Protein AF-A0A948FVR3-F1 (afdb_monomer_lite)

Structure (mmCIF, N/CA/C/O backbone):
data_AF-A0A948FVR3-F1
#
_entry.id   AF-A0A948FVR3-F1
#
loop_
_atom_site.group_PDB
_atom_site.id
_atom_site.type_symbol
_atom_site.label_atom_id
_atom_site.label_alt_id
_atom_site.label_comp_id
_atom_site.label_asym_id
_atom_site.label_entity_id
_atom_site.label_seq_id
_atom_site.pdbx_PDB_ins_code
_atom_site.Cartn_x
_atom_site.Cartn_y
_atom_site.Cartn_z
_atom_site.occupancy
_atom_site.B_iso_or_equiv
_atom_site.auth_seq_id
_atom_site.auth_comp_id
_atom_site.auth_asym_id
_atom_site.auth_atom_id
_atom_site.pdbx_PDB_model_num
ATOM 1 N N . MET A 1 1 ? 4.540 -11.660 16.509 1.00 77.12 1 MET A N 1
ATOM 2 C CA . MET A 1 1 ? 5.007 -12.139 15.190 1.00 77.12 1 MET A CA 1
ATOM 3 C C . MET A 1 1 ? 4.420 -11.217 14.140 1.00 77.12 1 MET A C 1
ATOM 5 O O . MET A 1 1 ? 3.215 -11.006 14.165 1.00 77.12 1 MET A O 1
ATOM 9 N N . THR A 1 2 ? 5.249 -10.613 13.292 1.00 90.12 2 THR A N 1
ATOM 10 C CA . THR A 1 2 ? 4.770 -9.732 12.218 1.00 90.12 2 THR A CA 1
ATOM 11 C C . THR A 1 2 ? 4.287 -10.593 11.060 1.00 90.12 2 THR A C 1
ATOM 13 O O . THR A 1 2 ? 5.002 -11.497 10.636 1.00 90.12 2 THR A O 1
ATOM 16 N N . SER A 1 3 ? 3.078 -10.336 10.571 1.00 95.31 3 SER A N 1
ATOM 17 C CA . SER A 1 3 ? 2.501 -11.026 9.418 1.00 95.31 3 SER A CA 1
ATOM 18 C C . SER A 1 3 ? 1.903 -10.012 8.449 1.00 95.31 3 SER A C 1
ATOM 20 O O . SER A 1 3 ? 1.585 -8.884 8.828 1.00 95.31 3 SER A O 1
ATOM 22 N N . VAL A 1 4 ? 1.788 -10.413 7.186 1.00 95.88 4 VAL A N 1
ATOM 23 C CA . VAL A 1 4 ? 1.095 -9.648 6.150 1.00 95.88 4 VAL A CA 1
ATOM 24 C C . VAL A 1 4 ? -0.329 -10.182 6.066 1.00 95.88 4 VAL A C 1
ATOM 26 O O . VAL A 1 4 ? -0.513 -11.378 5.864 1.00 95.88 4 VAL A O 1
ATOM 29 N N . LEU A 1 5 ? -1.321 -9.310 6.251 1.00 96.56 5 LEU A N 1
ATOM 30 C CA . LEU A 1 5 ? -2.735 -9.709 6.250 1.00 96.56 5 LEU A CA 1
ATOM 31 C C . LEU A 1 5 ? -3.372 -9.648 4.861 1.00 96.56 5 LEU A C 1
ATOM 33 O O . LEU A 1 5 ? -4.267 -10.428 4.560 1.00 96.56 5 LEU A O 1
ATOM 37 N N . CYS A 1 6 ? -2.942 -8.702 4.029 1.00 96.75 6 CYS A N 1
ATOM 38 C CA . CYS A 1 6 ? -3.484 -8.488 2.694 1.00 96.75 6 CYS A CA 1
ATOM 39 C C . CYS A 1 6 ? -2.429 -7.863 1.780 1.00 96.75 6 CYS A C 1
ATOM 41 O O . CYS A 1 6 ? -1.467 -7.247 2.248 1.00 96.75 6 CYS A O 1
ATOM 43 N N . LEU A 1 7 ? -2.629 -8.019 0.473 1.00 97.56 7 LEU A N 1
ATOM 44 C CA . LEU A 1 7 ? -1.782 -7.457 -0.572 1.00 97.56 7 LEU A CA 1
ATOM 45 C C . LEU A 1 7 ? -2.655 -6.661 -1.537 1.00 97.56 7 LEU A C 1
ATOM 47 O O . LEU A 1 7 ? -3.738 -7.108 -1.916 1.00 97.56 7 LEU A O 1
ATOM 51 N N . HIS A 1 8 ? -2.167 -5.493 -1.944 1.00 97.25 8 HIS A N 1
ATOM 52 C CA . HIS A 1 8 ? -2.882 -4.584 -2.831 1.00 97.25 8 HIS A CA 1
ATOM 53 C C . HIS A 1 8 ? -1.954 -4.024 -3.908 1.00 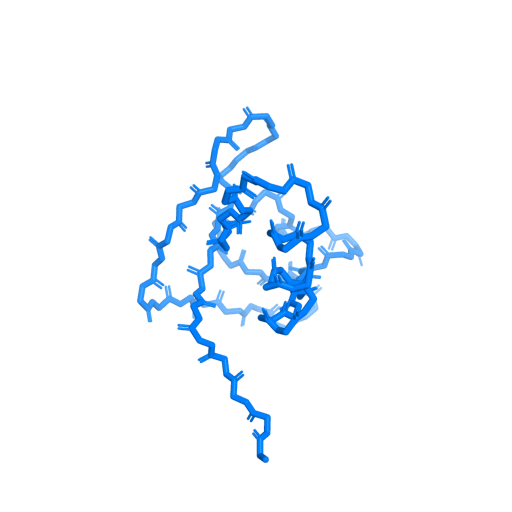97.25 8 HIS A C 1
ATOM 55 O O . HIS A 1 8 ? -0.770 -3.794 -3.654 1.00 97.25 8 HIS A O 1
ATOM 61 N N . ILE A 1 9 ? -2.503 -3.792 -5.105 1.00 97.19 9 ILE A N 1
ATOM 62 C CA . ILE A 1 9 ? -1.803 -3.131 -6.217 1.00 97.19 9 ILE A CA 1
ATOM 63 C C . ILE A 1 9 ? -2.627 -1.975 -6.789 1.00 97.19 9 ILE A C 1
ATOM 65 O O . ILE A 1 9 ? -3.853 -2.059 -6.920 1.00 97.19 9 ILE A O 1
ATOM 69 N N . ALA A 1 10 ? -1.947 -0.907 -7.201 1.00 96.38 10 ALA A N 1
ATOM 70 C CA . ALA A 1 10 ? -2.515 0.211 -7.942 1.00 96.38 10 ALA A CA 1
ATOM 71 C C . ALA A 1 10 ? -2.001 0.189 -9.386 1.00 96.38 10 ALA A C 1
ATOM 73 O O . ALA A 1 10 ? -0.837 0.476 -9.626 1.00 96.38 10 ALA A O 1
ATOM 74 N N . LYS A 1 11 ? -2.859 -0.060 -10.383 1.00 95.12 11 LYS A N 1
ATOM 75 C CA . LYS A 1 11 ? -2.420 -0.101 -11.799 1.00 95.12 11 LYS A CA 1
ATOM 76 C C . LYS A 1 11 ? -1.950 1.249 -12.352 1.00 95.12 11 LYS A C 1
ATOM 78 O O . LYS A 1 11 ? -1.130 1.290 -13.260 1.00 95.12 11 LYS A O 1
ATOM 83 N N . ALA A 1 12 ? -2.508 2.352 -11.855 1.00 95.44 12 ALA A N 1
ATOM 84 C CA . ALA A 1 12 ? -2.142 3.702 -12.274 1.00 95.44 12 ALA A CA 1
ATOM 85 C C . ALA A 1 12 ? -2.511 4.734 -11.200 1.00 95.44 12 ALA A C 1
ATOM 87 O O . ALA A 1 12 ? -3.196 4.444 -10.218 1.00 95.44 12 ALA A O 1
ATOM 88 N N . THR A 1 13 ? -2.058 5.970 -11.390 1.00 94.88 13 THR A N 1
ATOM 89 C CA . THR A 1 13 ? -2.387 7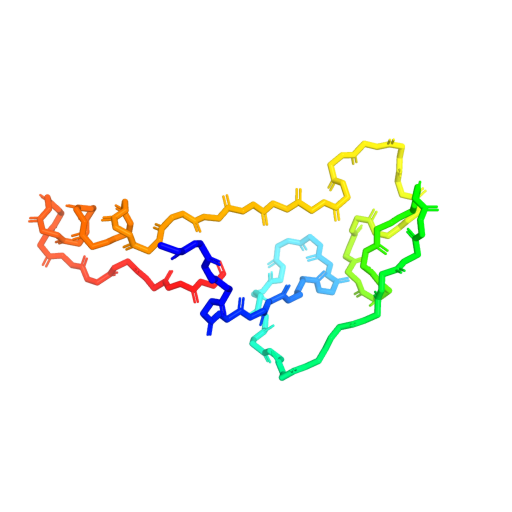.097 -10.509 1.00 94.88 13 THR A CA 1
ATOM 90 C C . THR A 1 13 ? -3.884 7.418 -10.541 1.00 94.88 13 THR A C 1
ATOM 92 O O . THR A 1 13 ? -4.487 7.435 -11.608 1.00 94.88 13 THR A O 1
ATOM 95 N N . ARG A 1 14 ? -4.465 7.709 -9.363 1.00 92.94 14 ARG A N 1
ATOM 96 C CA . ARG A 1 14 ? -5.900 8.002 -9.138 1.00 92.94 14 ARG A CA 1
ATOM 97 C C . ARG A 1 14 ? -6.867 6.850 -9.446 1.00 92.94 14 ARG A C 1
ATOM 99 O O . ARG A 1 14 ? -8.073 7.062 -9.405 1.00 92.94 14 ARG A O 1
ATOM 106 N N . LEU A 1 15 ? -6.365 5.646 -9.713 1.00 93.62 15 LEU A N 1
ATOM 107 C CA . LEU A 1 15 ? -7.204 4.452 -9.774 1.00 93.62 15 LEU A CA 1
ATOM 108 C C . LEU A 1 15 ? -7.321 3.806 -8.388 1.00 93.62 15 LEU A C 1
ATOM 110 O O . LEU A 1 15 ? -6.371 3.892 -7.605 1.00 93.62 15 LEU A O 1
ATOM 114 N N . PRO A 1 16 ? -8.456 3.148 -8.087 1.00 92.56 16 PRO A N 1
ATOM 115 C CA . PRO A 1 16 ? -8.603 2.393 -6.851 1.00 92.56 16 PRO A CA 1
ATOM 116 C C . PRO A 1 16 ? -7.599 1.238 -6.801 1.00 92.56 16 PRO A C 1
ATOM 118 O O . PRO A 1 16 ? -7.304 0.605 -7.824 1.00 92.56 16 PRO A O 1
ATOM 121 N N . MET A 1 17 ? -7.097 0.963 -5.599 1.00 95.69 17 MET A N 1
ATOM 122 C CA . MET A 1 17 ? -6.284 -0.218 -5.331 1.00 95.69 17 MET A CA 1
ATOM 123 C C . MET A 1 17 ? -7.139 -1.481 -5.379 1.00 95.69 17 MET A C 1
ATOM 125 O O . MET A 1 17 ? -8.357 -1.439 -5.200 1.00 95.69 17 MET A O 1
ATOM 129 N N . ARG A 1 18 ? -6.501 -2.606 -5.699 1.00 95.12 18 ARG A N 1
ATOM 130 C CA . ARG A 1 18 ? -7.161 -3.908 -5.817 1.00 95.12 18 ARG A CA 1
ATOM 131 C C . ARG A 1 18 ? -6.467 -4.923 -4.933 1.00 95.12 18 ARG A C 1
ATOM 133 O O . ARG A 1 18 ? -5.251 -5.067 -5.044 1.00 95.12 18 ARG A O 1
ATOM 140 N N . ALA A 1 19 ? -7.255 -5.625 -4.123 1.00 96.75 19 ALA A N 1
ATOM 141 C CA . ALA A 1 19 ? -6.798 -6.773 -3.357 1.00 96.75 19 ALA A CA 1
ATOM 142 C C . ALA A 1 19 ? -6.372 -7.902 -4.302 1.00 96.75 19 ALA A C 1
ATOM 144 O O . ALA A 1 19 ? -7.023 -8.145 -5.324 1.00 96.75 19 ALA A O 1
ATOM 145 N N . VAL A 1 20 ? -5.277 -8.573 -3.960 1.00 97.31 20 VAL A N 1
ATOM 146 C CA . VAL A 1 20 ? -4.742 -9.727 -4.687 1.00 97.31 20 VAL A CA 1
ATOM 147 C C . VAL A 1 20 ? -4.209 -10.761 -3.701 1.00 97.31 20 VAL A C 1
ATOM 149 O O . VAL A 1 20 ? -3.714 -10.407 -2.635 1.00 97.31 20 VAL A O 1
ATOM 152 N N . ASP A 1 21 ? -4.260 -12.038 -4.074 1.00 97.75 21 ASP A N 1
ATOM 153 C CA . ASP A 1 21 ? -3.737 -13.126 -3.233 1.00 97.75 21 ASP A CA 1
ATOM 154 C C . ASP A 1 21 ? -2.226 -13.332 -3.409 1.00 97.75 21 ASP A C 1
ATOM 156 O O . ASP A 1 21 ? -1.560 -13.939 -2.573 1.00 97.75 21 ASP A O 1
ATOM 160 N N . HIS A 1 22 ? -1.672 -12.827 -4.513 1.00 97.44 22 HIS A N 1
ATOM 161 C CA . HIS A 1 22 ? -0.273 -12.991 -4.878 1.00 97.44 22 HIS A CA 1
ATOM 162 C C . HIS A 1 22 ? 0.261 -11.742 -5.582 1.00 97.44 22 HIS A C 1
ATOM 164 O O . HIS A 1 22 ? -0.428 -11.135 -6.404 1.00 97.44 22 HIS A O 1
ATOM 170 N N . ILE A 1 23 ? 1.519 -11.402 -5.298 1.00 97.62 23 ILE A N 1
ATOM 171 C CA . ILE A 1 23 ? 2.285 -10.374 -6.006 1.00 97.62 23 ILE A CA 1
ATOM 172 C C . ILE A 1 23 ? 3.668 -10.906 -6.365 1.00 97.62 23 ILE A C 1
ATOM 174 O O . ILE A 1 23 ? 4.251 -11.695 -5.627 1.00 97.62 23 ILE A O 1
ATOM 178 N N . GLU A 1 24 ? 4.212 -10.418 -7.473 1.00 98.19 24 GLU A N 1
ATOM 179 C CA . GLU A 1 24 ? 5.611 -10.618 -7.835 1.00 98.19 24 GLU A CA 1
ATOM 180 C C . GLU A 1 24 ? 6.386 -9.325 -7.575 1.00 98.19 24 GLU A C 1
ATOM 182 O O . GLU A 1 24 ? 5.925 -8.235 -7.927 1.00 98.19 24 GLU A O 1
ATOM 187 N N . VAL A 1 25 ? 7.552 -9.434 -6.935 1.00 97.75 25 VAL A N 1
ATOM 188 C CA . VAL A 1 25 ? 8.399 -8.286 -6.596 1.00 97.75 25 VAL A CA 1
ATOM 189 C C . VAL A 1 25 ? 9.758 -8.452 -7.253 1.00 97.75 25 VAL A C 1
ATOM 191 O O . VAL A 1 25 ? 10.473 -9.414 -6.978 1.00 97.75 25 VAL A O 1
ATOM 194 N N . GLU A 1 26 ? 10.147 -7.472 -8.064 1.00 98.19 26 GLU A N 1
ATOM 195 C CA . GLU A 1 26 ? 11.489 -7.399 -8.624 1.00 98.19 26 GLU A CA 1
ATOM 196 C C . GLU A 1 26 ? 12.396 -6.549 -7.720 1.00 98.19 26 GLU A C 1
ATOM 198 O O . GLU A 1 26 ? 12.100 -5.390 -7.392 1.00 98.19 26 GLU A O 1
ATOM 203 N N . ALA A 1 27 ? 13.528 -7.131 -7.312 1.00 96.44 27 ALA A N 1
ATOM 204 C CA . ALA A 1 27 ? 14.483 -6.489 -6.419 1.00 96.44 27 ALA A CA 1
ATOM 205 C C . ALA A 1 27 ? 14.973 -5.152 -6.999 1.00 96.44 27 ALA A C 1
ATOM 207 O O . ALA A 1 27 ? 15.504 -5.081 -8.105 1.00 96.44 27 ALA A O 1
ATOM 208 N N . GLY A 1 28 ? 14.780 -4.073 -6.238 1.00 96.75 28 GLY A N 1
ATOM 209 C CA . GLY A 1 28 ? 15.166 -2.725 -6.656 1.00 96.75 28 GLY A CA 1
ATOM 210 C C . GLY A 1 28 ? 14.252 -2.076 -7.703 1.00 96.75 28 GLY A C 1
ATOM 211 O O . GLY A 1 28 ? 14.547 -0.954 -8.112 1.00 96.75 28 GLY A O 1
ATOM 212 N N . LYS A 1 29 ? 13.149 -2.720 -8.112 1.00 97.75 29 LYS A N 1
ATOM 213 C CA . LYS A 1 29 ? 12.157 -2.135 -9.035 1.00 97.75 29 LYS A CA 1
ATOM 214 C C . LYS A 1 29 ? 10.733 -2.110 -8.487 1.00 97.75 29 LYS A C 1
ATOM 216 O O . LYS A 1 29 ? 9.945 -1.280 -8.936 1.00 97.75 29 LYS A O 1
ATOM 221 N N . GLY A 1 30 ? 10.404 -2.957 -7.514 1.00 98.06 30 GLY A N 1
ATOM 222 C CA . GLY A 1 30 ? 9.096 -2.987 -6.857 1.00 98.06 30 GLY A CA 1
ATOM 223 C C . GLY A 1 30 ? 8.145 -4.041 -7.410 1.00 98.06 30 GLY A C 1
ATOM 224 O O . GLY A 1 30 ? 8.579 -5.043 -7.969 1.00 98.06 30 GLY A O 1
ATOM 225 N N . ILE A 1 31 ? 6.846 -3.842 -7.181 1.00 98.00 31 ILE A N 1
ATOM 226 C CA . ILE A 1 31 ? 5.807 -4.838 -7.475 1.00 98.00 31 ILE A CA 1
ATOM 227 C C . ILE A 1 31 ? 5.447 -4.799 -8.960 1.00 98.00 31 ILE A C 1
ATOM 229 O O . ILE A 1 31 ? 5.041 -3.755 -9.470 1.00 98.00 31 ILE A O 1
ATOM 233 N N . VAL A 1 32 ? 5.545 -5.933 -9.651 1.00 97.75 32 VAL A N 1
ATOM 234 C CA . VAL A 1 32 ? 5.214 -6.032 -11.077 1.00 97.75 32 VAL A CA 1
ATOM 235 C C . VAL A 1 32 ? 3.738 -5.679 -11.299 1.00 97.75 32 VAL A C 1
ATOM 237 O O . VAL A 1 32 ? 2.841 -6.258 -10.690 1.00 97.75 32 VAL A O 1
ATOM 240 N N . GLY A 1 33 ? 3.478 -4.712 -12.184 1.00 96.06 33 GLY A N 1
ATOM 241 C CA . GLY A 1 33 ? 2.123 -4.248 -12.516 1.00 96.06 33 GLY A CA 1
ATOM 242 C C . GLY A 1 33 ? 1.548 -3.176 -11.581 1.00 96.06 33 GLY A C 1
ATOM 243 O O . GLY A 1 33 ? 0.463 -2.660 -11.865 1.00 96.06 33 GLY A O 1
ATOM 244 N N . ASP A 1 34 ? 2.263 -2.802 -10.516 1.00 97.75 34 ASP A N 1
ATOM 245 C CA . ASP A 1 34 ? 1.955 -1.602 -9.738 1.00 97.75 34 ASP A CA 1
ATOM 246 C C . ASP A 1 34 ? 2.482 -0.341 -10.441 1.00 97.75 34 ASP A C 1
ATOM 248 O O . ASP A 1 34 ? 3.497 -0.354 -11.140 1.00 97.75 34 ASP A O 1
ATOM 252 N N . ARG A 1 35 ? 1.808 0.787 -10.223 1.00 96.81 35 ARG A N 1
ATOM 253 C CA . ARG A 1 35 ? 2.142 2.097 -10.789 1.00 96.81 35 ARG A CA 1
ATOM 254 C C . ARG A 1 35 ? 3.549 2.582 -10.442 1.00 96.81 35 ARG A C 1
ATOM 256 O O . ARG A 1 35 ? 4.050 3.467 -11.131 1.00 96.81 35 ARG A O 1
ATOM 263 N N . TYR A 1 36 ? 4.154 2.076 -9.366 1.00 96.88 36 TYR A N 1
ATOM 264 C CA . TYR A 1 36 ? 5.515 2.433 -8.965 1.00 96.88 36 TYR A CA 1
ATOM 265 C C . TYR A 1 36 ? 6.583 1.450 -9.457 1.00 96.88 36 TYR A C 1
ATOM 267 O O . TYR A 1 36 ? 7.767 1.665 -9.177 1.00 96.88 36 TYR A O 1
ATOM 275 N N . HIS A 1 37 ? 6.212 0.420 -10.223 1.00 97.75 37 HIS A N 1
ATOM 276 C CA . HIS A 1 37 ? 7.172 -0.513 -10.801 1.00 97.75 37 HIS A CA 1
ATOM 277 C C . HIS A 1 37 ? 8.200 0.209 -11.688 1.00 97.75 37 HIS A C 1
ATOM 279 O O . HIS A 1 37 ? 7.847 1.015 -12.548 1.00 97.75 37 HIS A O 1
ATOM 285 N N . GLY A 1 38 ? 9.486 -0.067 -11.465 1.00 97.81 38 GLY A N 1
ATOM 286 C CA . GLY A 1 38 ? 10.603 0.522 -12.208 1.00 97.81 38 GLY A CA 1
ATOM 287 C C . GLY A 1 38 ? 10.965 1.951 -11.794 1.00 97.81 38 GLY A C 1
ATOM 288 O O . GLY A 1 38 ? 11.913 2.524 -12.331 1.00 97.81 38 GLY A O 1
ATOM 289 N N . THR A 1 39 ? 10.250 2.545 -10.835 1.00 97.31 39 THR A N 1
ATOM 290 C CA . THR A 1 39 ? 10.612 3.867 -10.311 1.00 97.31 39 THR A CA 1
ATOM 291 C C . THR A 1 39 ? 11.832 3.780 -9.389 1.00 97.31 39 THR A C 1
ATOM 293 O O . THR A 1 39 ? 12.180 2.721 -8.874 1.00 97.31 39 THR A O 1
ATOM 296 N N . LYS A 1 40 ? 12.514 4.908 -9.159 1.00 96.44 40 LYS A N 1
ATOM 297 C CA . LYS A 1 40 ? 13.744 4.948 -8.346 1.00 96.44 40 LYS A CA 1
ATOM 298 C C . LYS A 1 40 ? 13.501 4.700 -6.847 1.00 96.44 40 LYS A C 1
ATOM 300 O O . LYS A 1 40 ? 14.372 4.174 -6.161 1.00 96.44 40 LYS A O 1
ATOM 305 N N . HIS A 1 41 ? 12.348 5.122 -6.328 1.00 95.50 41 HIS A N 1
ATOM 306 C CA . HIS A 1 41 ? 12.024 5.119 -4.899 1.00 95.50 41 HIS A CA 1
ATOM 307 C C . HIS A 1 41 ? 10.558 4.738 -4.672 1.00 95.50 41 HIS A C 1
ATOM 309 O O . HIS A 1 41 ? 9.750 4.848 -5.587 1.00 95.50 41 HIS A O 1
ATOM 315 N N . ARG A 1 42 ? 10.203 4.399 -3.422 1.00 94.31 42 ARG A N 1
ATOM 316 C CA . ARG A 1 42 ? 8.824 4.082 -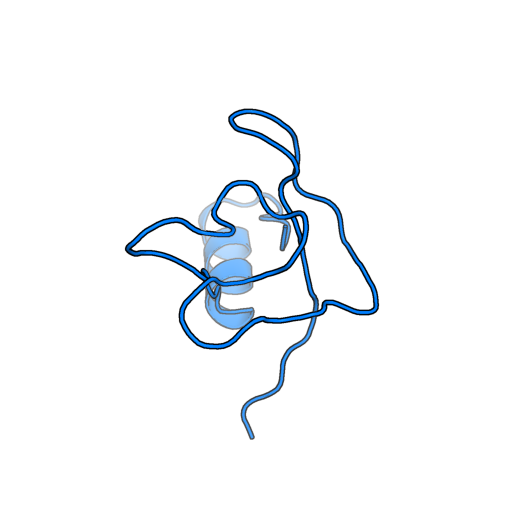2.989 1.00 94.31 42 ARG A CA 1
ATOM 317 C C . ARG A 1 42 ? 8.224 2.853 -3.687 1.00 94.31 42 ARG A C 1
ATOM 319 O O . ARG A 1 42 ? 7.061 2.856 -4.070 1.00 94.31 42 ARG A O 1
ATOM 326 N N . HIS A 1 43 ? 9.025 1.796 -3.808 1.00 96.88 43 HIS A N 1
ATOM 327 C CA . HIS A 1 43 ? 8.628 0.523 -4.423 1.00 96.88 43 HIS A CA 1
ATOM 328 C C . HIS A 1 43 ? 7.451 -0.171 -3.732 1.00 96.88 43 HIS A C 1
ATOM 330 O O . HIS A 1 43 ? 6.710 -0.893 -4.389 1.00 96.88 43 HIS A O 1
ATOM 336 N N . VAL A 1 44 ? 7.299 0.028 -2.420 1.00 95.56 44 VAL A N 1
ATOM 337 C CA . VAL A 1 44 ? 6.248 -0.573 -1.589 1.00 95.56 44 VAL A CA 1
ATOM 338 C C . VAL A 1 44 ? 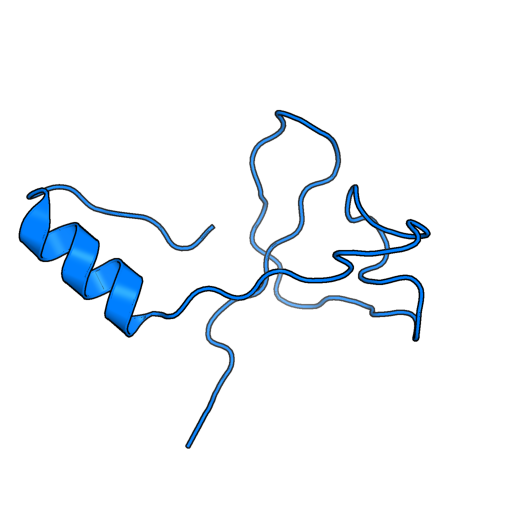5.801 0.447 -0.540 1.00 95.56 44 VAL A C 1
ATOM 340 O O . VAL A 1 44 ? 6.599 1.265 -0.078 1.00 95.56 44 VAL A O 1
ATOM 343 N N . THR A 1 45 ? 4.525 0.396 -0.161 1.00 95.06 45 THR A N 1
ATOM 344 C CA . THR A 1 45 ? 3.983 1.078 1.024 1.00 95.06 45 THR A CA 1
ATOM 345 C C . THR A 1 45 ? 3.410 0.026 1.970 1.00 95.06 45 THR A C 1
ATOM 347 O O . THR A 1 45 ? 2.877 -0.980 1.512 1.00 95.06 45 THR A O 1
ATOM 350 N N . VAL A 1 46 ? 3.534 0.244 3.280 1.00 95.38 46 VAL A N 1
ATOM 351 C CA . VAL A 1 46 ? 3.003 -0.652 4.316 1.00 95.38 46 VAL A CA 1
ATOM 352 C C . VAL A 1 46 ? 2.078 0.143 5.225 1.00 95.38 46 VAL A C 1
ATOM 354 O O . VAL A 1 46 ? 2.397 1.270 5.604 1.00 95.38 46 VAL A O 1
ATOM 357 N N . GLN A 1 47 ? 0.950 -0.458 5.588 1.00 95.56 47 GLN A N 1
ATOM 358 C CA . GLN A 1 47 ? 0.020 0.064 6.582 1.00 95.56 47 GLN A CA 1
ATOM 359 C C . GLN A 1 47 ? -0.101 -0.929 7.738 1.00 95.56 47 GLN A C 1
ATOM 361 O O . GLN A 1 47 ? -0.050 -2.143 7.542 1.00 95.56 47 GLN A O 1
ATOM 366 N N . SER A 1 48 ? -0.252 -0.409 8.955 1.00 96.06 48 SER A N 1
ATOM 367 C CA . SER A 1 48 ? -0.485 -1.227 10.145 1.00 96.06 48 SER A CA 1
ATOM 368 C C . SER A 1 48 ? -1.977 -1.482 10.317 1.00 96.06 48 SER A C 1
ATOM 370 O O . SER A 1 48 ? -2.758 -0.536 10.386 1.00 96.06 48 SER A O 1
ATOM 372 N N . ALA A 1 49 ? -2.361 -2.749 10.473 1.00 95.62 49 ALA A N 1
ATOM 373 C CA . ALA A 1 49 ? -3.741 -3.116 10.782 1.00 95.62 49 ALA A CA 1
ATOM 374 C C . ALA A 1 49 ? -4.226 -2.496 12.104 1.00 95.62 49 ALA A C 1
ATOM 376 O O . ALA A 1 49 ? -5.363 -2.041 12.188 1.00 95.62 49 ALA A O 1
ATOM 377 N N . ALA A 1 50 ? -3.349 -2.411 13.111 1.00 96.00 50 ALA A N 1
ATOM 378 C CA . ALA A 1 50 ? -3.676 -1.770 14.383 1.00 96.00 50 ALA A CA 1
ATOM 379 C C . ALA A 1 50 ? -3.950 -0.269 14.202 1.00 96.00 50 ALA A C 1
ATOM 381 O O . ALA A 1 50 ? -4.942 0.234 14.714 1.00 96.00 50 ALA A O 1
ATOM 382 N N . ALA A 1 51 ? -3.145 0.424 13.390 1.00 97.25 51 ALA A N 1
ATOM 383 C CA . ALA A 1 51 ? -3.354 1.847 13.121 1.00 97.25 51 ALA A CA 1
ATOM 384 C C . ALA A 1 51 ? -4.658 2.112 12.345 1.00 97.25 51 ALA A C 1
ATOM 386 O O . ALA A 1 51 ? -5.340 3.100 12.604 1.00 97.25 51 ALA A O 1
ATOM 387 N N . LEU A 1 52 ? -5.032 1.229 11.411 1.00 97.00 52 LEU A N 1
ATOM 388 C CA . LEU A 1 52 ? -6.317 1.325 10.705 1.00 97.00 52 LEU A CA 1
ATOM 389 C C . LEU A 1 52 ? -7.506 1.110 11.658 1.00 97.00 52 LEU A C 1
ATOM 391 O O . LEU A 1 52 ? -8.509 1.822 11.567 1.00 97.00 52 LEU A O 1
ATOM 395 N N . ALA A 1 53 ? -7.382 0.178 12.609 1.00 97.12 53 ALA A N 1
ATOM 396 C CA . ALA A 1 53 ? -8.389 -0.044 13.644 1.00 97.12 53 ALA A CA 1
ATOM 397 C C . ALA A 1 53 ? -8.511 1.157 14.601 1.00 97.12 53 ALA A C 1
ATOM 399 O O . ALA A 1 53 ? -9.622 1.597 14.897 1.00 97.12 53 ALA A O 1
ATOM 400 N N . GLU A 1 54 ? -7.387 1.735 15.031 1.00 98.38 54 GLU A N 1
ATOM 401 C CA . GLU A 1 54 ? -7.357 2.963 15.837 1.00 98.38 54 GLU A CA 1
ATOM 402 C C . GLU A 1 54 ? -8.024 4.134 15.107 1.00 98.38 54 GLU A C 1
ATOM 404 O O . GLU A 1 54 ? -8.847 4.842 15.688 1.00 98.38 54 GLU A O 1
ATOM 409 N N . ALA A 1 55 ? -7.731 4.313 13.816 1.00 98.25 55 ALA A N 1
ATOM 410 C CA . ALA A 1 55 ? -8.359 5.346 13.001 1.00 98.25 55 ALA A CA 1
ATOM 411 C C . ALA A 1 55 ? -9.874 5.126 12.871 1.00 98.25 55 ALA A C 1
ATOM 413 O O . ALA A 1 55 ? -10.645 6.073 13.010 1.00 98.25 55 ALA A O 1
ATOM 414 N N . THR A 1 56 ? -10.307 3.879 12.675 1.00 98.25 56 THR A N 1
ATOM 415 C CA . THR A 1 56 ? -11.735 3.530 12.634 1.00 98.25 56 THR A CA 1
ATOM 416 C C . THR A 1 56 ? -12.442 3.933 13.930 1.00 98.25 56 THR A C 1
ATOM 418 O O . THR A 1 56 ? -13.509 4.546 13.889 1.00 98.25 56 THR A O 1
ATOM 421 N N . ALA A 1 57 ? -11.826 3.658 15.085 1.00 98.19 57 ALA A N 1
ATOM 422 C CA . ALA A 1 57 ? -12.364 4.056 16.383 1.00 98.19 57 ALA A CA 1
ATOM 423 C C . ALA A 1 57 ? -12.397 5.585 16.563 1.00 98.19 57 ALA A C 1
ATOM 425 O O . ALA A 1 57 ? -13.381 6.121 17.066 1.00 98.19 57 ALA A O 1
ATOM 426 N N . LEU A 1 58 ? -11.346 6.289 16.130 1.00 98.50 58 LEU A N 1
ATOM 427 C CA . LEU A 1 58 ? -11.233 7.742 16.263 1.00 98.50 58 LEU A CA 1
ATOM 428 C C . LEU A 1 58 ? -12.258 8.498 15.408 1.00 98.50 58 LEU A C 1
ATOM 430 O O . LEU A 1 58 ? -12.829 9.487 15.863 1.00 98.50 58 LEU A O 1
ATOM 434 N N . TYR A 1 59 ? -12.476 8.056 14.169 1.00 97.62 59 TYR A N 1
ATOM 435 C CA . TYR A 1 59 ? -13.331 8.758 13.209 1.00 97.62 59 TYR A CA 1
ATOM 436 C C . TYR A 1 59 ? -14.775 8.246 13.178 1.00 97.62 59 TYR A C 1
ATOM 438 O O . TYR A 1 59 ? -15.618 8.853 12.520 1.00 97.62 59 TYR A O 1
ATOM 446 N N . GLY A 1 60 ? -15.077 7.146 13.876 1.00 97.81 60 GLY A N 1
ATOM 447 C CA . GLY A 1 60 ? -16.421 6.564 13.928 1.00 97.81 60 GLY A CA 1
ATOM 448 C C . GLY A 1 60 ? -16.909 6.003 12.587 1.00 97.81 60 GLY A C 1
ATOM 449 O O . GLY A 1 60 ? -18.105 5.782 12.413 1.00 97.81 60 GLY A O 1
ATOM 450 N N . ALA A 1 61 ? -15.996 5.790 11.638 1.00 97.25 61 ALA A N 1
ATOM 451 C CA . ALA A 1 61 ? -16.264 5.246 10.315 1.00 97.25 61 ALA A CA 1
ATOM 452 C C . ALA A 1 6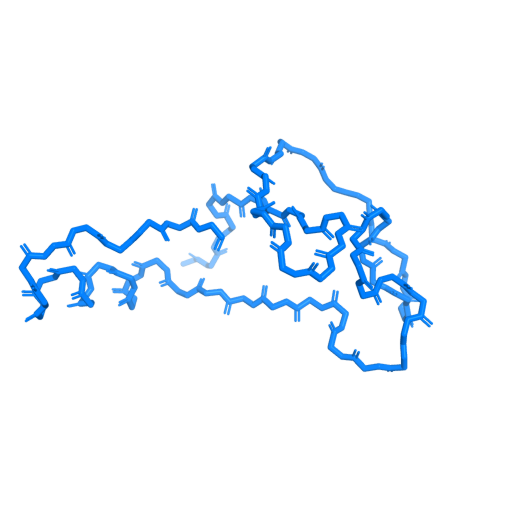1 ? -15.144 4.280 9.923 1.00 97.25 61 ALA A C 1
ATOM 454 O O . ALA A 1 61 ? -13.984 4.497 10.275 1.00 97.25 61 ALA A O 1
ATOM 455 N N . GLU A 1 62 ? -15.495 3.219 9.198 1.00 96.19 62 GLU A N 1
ATOM 456 C CA . GLU A 1 62 ? -14.535 2.209 8.754 1.00 96.19 62 GLU A CA 1
ATOM 457 C C . GLU A 1 62 ? -13.437 2.834 7.885 1.00 96.19 62 GLU A C 1
ATOM 459 O O . GLU A 1 62 ? -13.721 3.528 6.906 1.00 96.19 62 GLU A O 1
ATOM 464 N N . VAL A 1 63 ? -12.179 2.553 8.233 1.00 96.06 63 VAL A N 1
ATOM 465 C CA . VAL A 1 63 ? -11.018 2.843 7.388 1.00 96.06 63 VAL A CA 1
ATOM 466 C C . VAL A 1 63 ? -10.577 1.532 6.733 1.00 96.06 63 VAL A C 1
ATOM 468 O O . VAL A 1 63 ? -9.950 0.704 7.398 1.00 96.06 63 VAL A O 1
ATOM 471 N N . PRO A 1 64 ? -10.889 1.310 5.445 1.00 92.50 64 PRO A N 1
ATOM 472 C CA . PRO A 1 64 ? -10.615 0.026 4.825 1.00 92.50 64 PRO A CA 1
ATOM 473 C C . PRO A 1 64 ? -9.115 -0.156 4.580 1.00 92.50 64 PRO A C 1
ATOM 475 O O . PRO A 1 64 ? -8.410 0.792 4.233 1.00 92.50 64 PRO A O 1
AT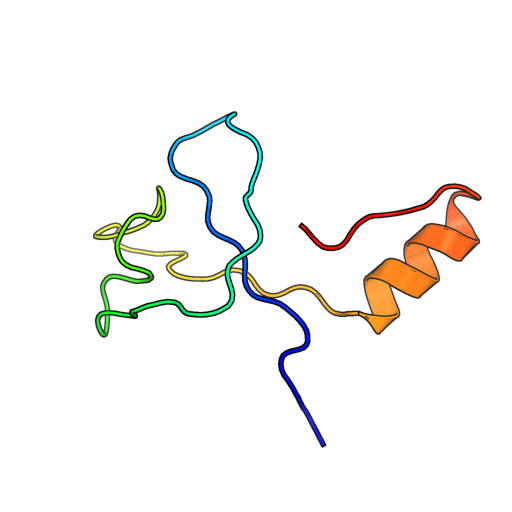OM 478 N N . ALA A 1 65 ? -8.628 -1.389 4.687 1.00 88.19 65 ALA A N 1
ATOM 479 C CA . ALA A 1 65 ? -7.271 -1.752 4.288 1.00 88.19 65 ALA A CA 1
ATOM 480 C C . ALA A 1 65 ? -7.233 -1.948 2.766 1.00 88.19 65 ALA A C 1
ATOM 482 O O . ALA A 1 65 ? -7.655 -2.993 2.278 1.00 88.19 65 ALA A O 1
ATOM 483 N N . HIS A 1 66 ? -6.797 -0.931 2.023 1.00 83.62 66 HIS A N 1
ATOM 484 C CA . HIS A 1 66 ? -6.639 -0.982 0.569 1.00 83.62 66 HIS A CA 1
ATOM 485 C C . HIS A 1 66 ? -5.421 -0.193 0.131 1.00 83.62 66 HIS A C 1
ATOM 487 O O . HIS A 1 66 ? -5.122 0.846 0.768 1.00 83.62 66 HIS A O 1
#

Sequence (66 aa):
MTSVLCLHIAKATRLPMRAVDHIEVEAGKGIVGDRYHGTKHRHVTVQSAAALAEATALYGAEVPAH

Radius of gyration: 13.48 Å; chains: 1; bounding box: 32×22×29 Å

Foldseek 3Di:
DDDDDWDWAAQAPPDDIDTDPDWDADVQQATPNHHSGNPRDCRDDDDDPVVQVVVCVVVVHHDDDD

pLDDT: mean 95.85, std 3.37, range [77.12, 98.5]

Secondary structure (DSSP, 8-state):
------EEE-SSTTSPPEEES---EETTTEETTSTTTT-SS-------HHHHHHHHHHHTS-----